Protein AF-A0A1C6D696-F1 (afdb_monomer_lite)

Structure (mmCIF, N/CA/C/O backbone):
data_AF-A0A1C6D696-F1
#
_entry.id   AF-A0A1C6D696-F1
#
loop_
_atom_site.group_PDB
_atom_site.id
_atom_site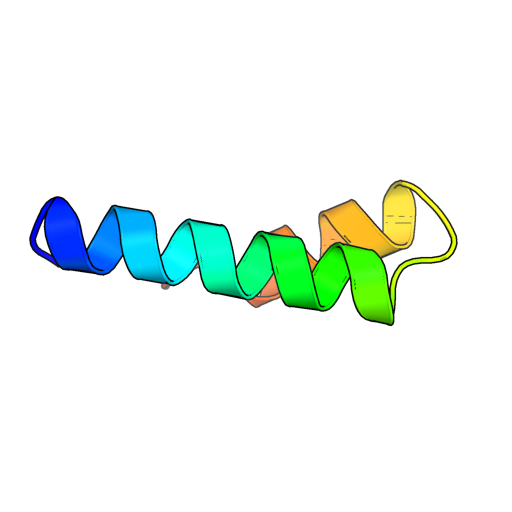.type_symbol
_atom_site.label_atom_id
_atom_site.label_alt_id
_atom_site.label_comp_id
_atom_site.label_asym_id
_atom_site.label_entity_id
_atom_site.label_seq_id
_atom_site.pdbx_PDB_ins_code
_atom_site.Cartn_x
_atom_site.Cartn_y
_atom_site.Cartn_z
_atom_site.occupancy
_atom_site.B_iso_or_equiv
_atom_site.auth_seq_id
_atom_site.auth_comp_id
_atom_site.auth_asym_id
_atom_site.auth_atom_id
_atom_site.pdbx_PDB_model_num
ATOM 1 N N . MET A 1 1 ? -11.732 0.471 12.839 1.00 74.75 1 MET A N 1
ATOM 2 C CA . MET A 1 1 ? -10.395 -0.109 13.072 1.00 74.75 1 MET A CA 1
ATOM 3 C C . MET A 1 1 ? -9.822 0.469 14.344 1.00 74.75 1 MET A C 1
ATOM 5 O O . MET A 1 1 ? -9.889 1.678 14.539 1.00 74.75 1 MET A O 1
ATOM 9 N N . THR A 1 2 ? -9.285 -0.389 15.199 1.00 88.06 2 THR A N 1
ATOM 10 C CA . THR A 1 2 ? -8.390 -0.006 16.291 1.00 88.06 2 THR A CA 1
ATOM 11 C C . THR A 1 2 ? -7.031 0.417 15.729 1.00 88.06 2 THR A C 1
ATOM 13 O O . THR A 1 2 ? -6.700 0.132 14.576 1.00 88.06 2 THR A O 1
ATOM 16 N N . THR A 1 3 ? -6.206 1.065 16.550 1.00 89.50 3 THR A N 1
ATOM 17 C CA . THR A 1 3 ? -4.841 1.453 16.165 1.00 89.50 3 THR A CA 1
ATOM 18 C C . THR A 1 3 ? -3.993 0.253 15.727 1.00 89.50 3 THR A C 1
ATOM 20 O O . THR A 1 3 ? -3.223 0.360 14.778 1.00 89.50 3 THR A O 1
ATOM 23 N N . ALA A 1 4 ? -4.163 -0.909 16.368 1.00 92.00 4 ALA A N 1
ATOM 24 C CA . ALA A 1 4 ? -3.437 -2.128 16.011 1.00 92.00 4 ALA A CA 1
ATOM 25 C C . ALA A 1 4 ? -3.844 -2.657 14.627 1.00 92.00 4 ALA A C 1
ATOM 27 O O . ALA A 1 4 ? -2.986 -2.992 13.813 1.00 92.00 4 ALA A O 1
ATOM 28 N N . GLU A 1 5 ? -5.146 -2.666 14.331 1.00 90.25 5 GLU A N 1
ATOM 29 C CA . GLU A 1 5 ? -5.661 -3.075 13.020 1.00 90.25 5 GLU A CA 1
ATOM 30 C C . GLU A 1 5 ? -5.211 -2.112 11.916 1.00 90.25 5 GLU A C 1
ATOM 32 O O . GLU A 1 5 ? -4.893 -2.554 10.815 1.00 90.25 5 GLU A O 1
ATOM 37 N N . LEU A 1 6 ? -5.127 -0.807 12.208 1.00 90.25 6 LEU A N 1
ATOM 38 C CA . LEU A 1 6 ? -4.594 0.189 11.274 1.00 90.25 6 LEU A CA 1
ATOM 39 C C . LEU A 1 6 ? -3.125 -0.031 10.956 1.00 90.25 6 LEU A C 1
ATOM 41 O O . LEU A 1 6 ? -2.759 -0.035 9.784 1.00 90.25 6 LEU A O 1
ATOM 45 N N . ASN A 1 7 ? -2.300 -0.274 11.966 1.00 91.62 7 ASN A N 1
ATOM 46 C CA . ASN A 1 7 ? -0.884 -0.536 11.738 1.00 91.62 7 ASN A CA 1
ATOM 47 C C . ASN A 1 7 ? -0.678 -1.815 10.921 1.00 91.62 7 ASN A C 1
ATOM 49 O O . ASN A 1 7 ? 0.089 -1.810 9.962 1.00 91.62 7 A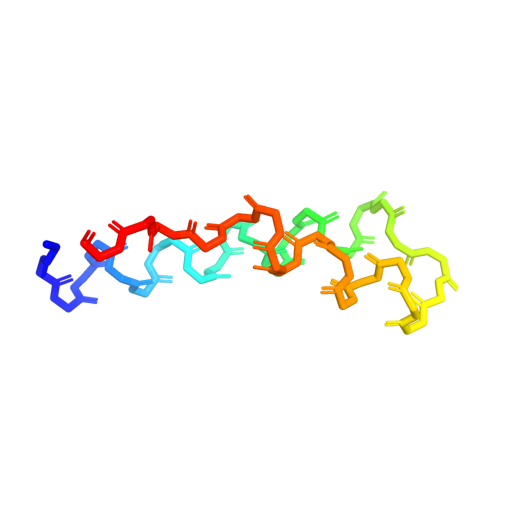SN A O 1
ATOM 53 N N . GLN A 1 8 ? -1.421 -2.882 11.231 1.00 93.00 8 GLN A N 1
ATOM 54 C CA . GLN A 1 8 ? -1.351 -4.123 10.460 1.00 93.00 8 GLN A CA 1
ATOM 55 C C . GLN A 1 8 ? -1.803 -3.926 9.009 1.00 93.00 8 GLN A C 1
ATOM 57 O O . GLN A 1 8 ? -1.231 -4.501 8.085 1.00 93.00 8 GLN A O 1
ATOM 62 N N . PHE A 1 9 ? -2.831 -3.108 8.802 1.00 92.56 9 PHE A N 1
ATOM 63 C CA . PHE A 1 9 ? -3.328 -2.785 7.477 1.00 92.56 9 PHE A CA 1
ATOM 64 C C . PHE A 1 9 ? -2.295 -2.023 6.637 1.00 92.56 9 PHE A C 1
ATOM 66 O O . PHE A 1 9 ? -2.056 -2.380 5.484 1.00 92.56 9 PHE A O 1
ATOM 73 N N . LEU A 1 10 ? -1.643 -1.017 7.226 1.00 92.75 10 LEU A N 1
ATOM 74 C CA . LEU A 1 10 ? -0.582 -0.249 6.572 1.00 92.75 10 LEU A CA 1
ATOM 75 C C . LEU A 1 10 ? 0.622 -1.132 6.214 1.00 92.75 10 LEU A C 1
ATOM 77 O O . LEU A 1 10 ? 1.131 -1.041 5.099 1.00 92.75 10 LEU A O 1
ATOM 81 N N . GLU A 1 11 ? 1.020 -2.030 7.115 1.00 95.75 11 GLU A N 1
ATOM 82 C CA . GLU A 1 11 ? 2.106 -2.991 6.887 1.00 95.75 11 GLU A CA 1
ATOM 83 C C . GLU A 1 11 ? 1.804 -3.932 5.709 1.00 95.75 11 GLU A C 1
ATOM 85 O O . GLU A 1 11 ? 2.663 -4.214 4.874 1.00 95.75 11 GLU A O 1
ATOM 90 N N . ASN A 1 12 ? 0.557 -4.394 5.593 1.00 94.88 12 ASN A N 1
ATOM 91 C CA . ASN A 1 12 ? 0.146 -5.248 4.481 1.00 94.88 12 ASN A CA 1
ATOM 92 C C . ASN A 1 12 ? 0.193 -4.503 3.137 1.00 94.88 12 ASN A C 1
ATOM 94 O O . ASN A 1 12 ? 0.595 -5.086 2.130 1.00 94.88 12 ASN A O 1
ATOM 98 N N . ILE A 1 13 ? -0.179 -3.218 3.117 1.00 94.75 13 ILE A N 1
ATOM 99 C CA . ILE A 1 13 ? -0.067 -2.375 1.919 1.00 94.75 13 ILE A CA 1
ATOM 100 C C . ILE A 1 13 ? 1.403 -2.173 1.543 1.00 94.75 13 ILE A C 1
ATOM 102 O O . ILE A 1 13 ? 1.738 -2.275 0.365 1.00 94.75 13 ILE A O 1
ATOM 106 N N . ALA A 1 14 ? 2.282 -1.929 2.518 1.00 94.81 14 ALA A N 1
ATOM 107 C CA . ALA A 1 14 ? 3.713 -1.770 2.268 1.00 94.81 14 ALA A CA 1
ATOM 108 C C . ALA A 1 14 ? 4.306 -3.016 1.593 1.00 94.81 14 ALA A C 1
ATOM 110 O O . ALA A 1 14 ? 4.909 -2.906 0.528 1.00 94.81 14 ALA A O 1
ATOM 111 N N . LYS A 1 15 ? 4.018 -4.210 2.124 1.00 96.31 15 LYS A N 1
ATOM 112 C CA . LYS A 1 15 ? 4.461 -5.484 1.527 1.00 96.31 15 LYS A CA 1
ATOM 113 C C . LYS A 1 15 ? 3.924 -5.701 0.115 1.00 96.31 15 LYS A C 1
ATOM 115 O O . LYS A 1 15 ? 4.627 -6.235 -0.738 1.00 96.31 15 LYS A O 1
ATOM 120 N N . LEU A 1 16 ? 2.681 -5.296 -0.146 1.00 94.75 16 LEU A N 1
ATOM 121 C CA . LEU A 1 16 ? 2.098 -5.382 -1.483 1.00 94.75 16 LEU A CA 1
ATOM 122 C C . LEU A 1 16 ? 2.817 -4.454 -2.469 1.00 94.75 16 LEU A C 1
ATOM 124 O O . LEU A 1 16 ? 3.099 -4.865 -3.591 1.00 94.75 16 LEU A O 1
ATOM 128 N N . ILE A 1 17 ? 3.135 -3.227 -2.052 1.00 96.00 17 ILE A N 1
ATOM 129 C CA . ILE A 1 17 ? 3.895 -2.270 -2.864 1.00 96.00 17 ILE A CA 1
ATOM 130 C C . ILE A 1 17 ? 5.284 -2.829 -3.172 1.00 96.00 17 ILE A C 1
ATOM 132 O O . ILE A 1 17 ? 5.658 -2.876 -4.337 1.00 96.00 17 ILE A O 1
ATOM 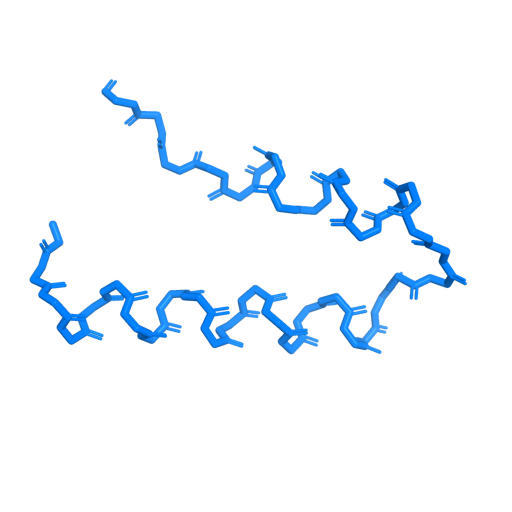136 N N . GLU A 1 18 ? 6.011 -3.313 -2.165 1.00 95.25 18 GLU A N 1
ATOM 137 C CA . GLU A 1 18 ? 7.349 -3.894 -2.347 1.00 95.25 18 GLU A CA 1
ATOM 138 C C . GLU A 1 18 ? 7.357 -5.087 -3.310 1.00 95.25 18 GLU A C 1
ATOM 140 O O . GLU A 1 18 ? 8.316 -5.278 -4.052 1.00 95.25 18 GLU A O 1
ATOM 145 N N . ALA A 1 19 ? 6.287 -5.883 -3.320 1.00 96.38 19 ALA A N 1
ATOM 146 C CA . ALA A 1 19 ? 6.188 -7.063 -4.169 1.00 96.38 19 ALA A CA 1
ATOM 147 C C . ALA A 1 19 ? 5.730 -6.773 -5.609 1.00 96.38 19 ALA A C 1
ATOM 149 O O . ALA A 1 19 ? 5.924 -7.624 -6.475 1.00 96.38 19 ALA A O 1
ATOM 150 N N . THR A 1 20 ? 5.053 -5.645 -5.862 1.00 92.81 20 THR A N 1
ATOM 151 C CA . THR A 1 20 ? 4.289 -5.454 -7.115 1.00 92.81 20 THR A CA 1
ATOM 152 C C . THR A 1 20 ? 4.440 -4.093 -7.785 1.00 92.81 20 THR A C 1
ATOM 154 O O . THR A 1 20 ? 4.024 -3.949 -8.933 1.00 92.81 20 THR A O 1
ATOM 157 N N . ALA A 1 21 ? 4.985 -3.083 -7.104 1.00 95.94 21 ALA A N 1
ATOM 158 C CA . ALA A 1 21 ? 5.148 -1.754 -7.672 1.00 95.94 21 ALA A CA 1
ATOM 159 C C . ALA A 1 21 ? 6.573 -1.547 -8.186 1.00 95.94 21 ALA A C 1
ATOM 161 O O . ALA A 1 21 ? 7.510 -1.408 -7.405 1.00 95.94 21 ALA A O 1
ATOM 162 N N . ASP A 1 22 ? 6.7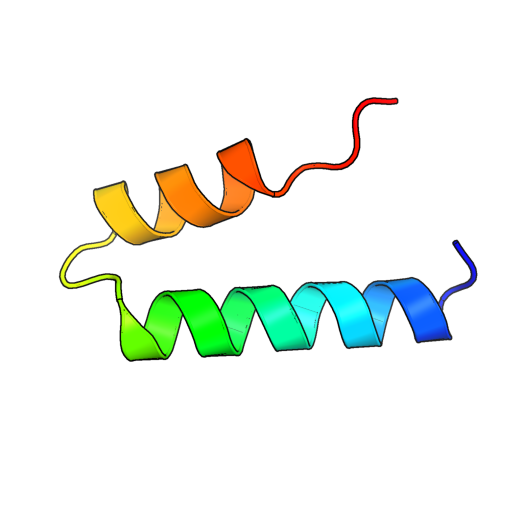08 -1.426 -9.504 1.00 94.56 22 ASP A N 1
ATOM 163 C CA . ASP A 1 22 ? 7.987 -1.108 -10.151 1.00 94.56 22 ASP A CA 1
ATOM 164 C C . ASP A 1 22 ? 8.271 0.402 -10.199 1.00 94.56 22 ASP A C 1
ATOM 166 O O . ASP A 1 22 ? 9.397 0.833 -10.454 1.00 94.56 22 ASP A O 1
ATOM 170 N N . ASP A 1 23 ? 7.249 1.230 -9.958 1.00 95.06 23 ASP A N 1
ATOM 171 C CA . ASP A 1 23 ? 7.359 2.682 -10.000 1.00 95.06 23 ASP A CA 1
ATOM 172 C C . ASP A 1 23 ? 6.478 3.386 -8.943 1.00 95.06 23 ASP A C 1
ATOM 174 O O . ASP A 1 23 ? 5.511 2.815 -8.413 1.00 95.06 23 ASP A O 1
ATOM 178 N N . PRO A 1 24 ? 6.777 4.665 -8.632 1.00 95.50 24 PRO A N 1
ATOM 179 C CA . PRO A 1 24 ? 6.003 5.434 -7.661 1.00 95.50 24 PRO A CA 1
ATOM 180 C C . PRO A 1 24 ? 4.527 5.624 -8.036 1.00 95.50 24 PRO A C 1
ATOM 182 O O . PRO A 1 24 ? 3.689 5.813 -7.151 1.00 95.50 24 PRO A O 1
ATOM 185 N N . ALA A 1 25 ? 4.178 5.595 -9.326 1.00 96.31 25 ALA A N 1
ATOM 186 C CA . ALA A 1 25 ? 2.799 5.772 -9.772 1.00 96.31 25 ALA A CA 1
ATOM 187 C C . ALA A 1 25 ? 1.950 4.530 -9.450 1.00 96.31 25 ALA A C 1
ATOM 189 O O . ALA A 1 25 ? 0.822 4.660 -8.963 1.00 96.31 25 ALA A O 1
ATOM 190 N N . THR A 1 26 ? 2.518 3.343 -9.644 1.00 95.12 26 THR A N 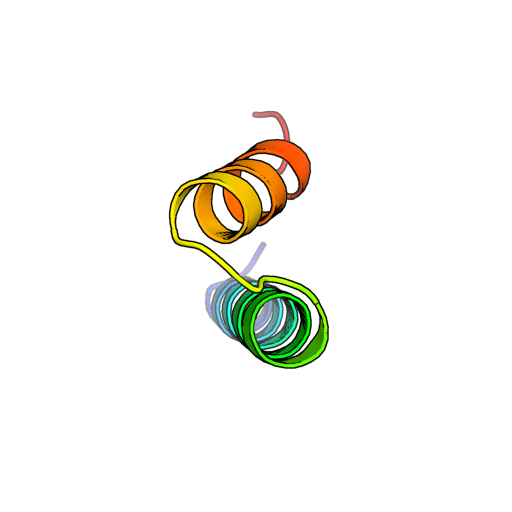1
ATOM 191 C CA . THR A 1 26 ? 1.938 2.038 -9.329 1.00 95.12 26 THR A CA 1
ATOM 192 C C . THR A 1 26 ? 1.795 1.872 -7.820 1.00 95.12 26 THR A C 1
ATOM 194 O O . THR A 1 26 ? 0.706 1.544 -7.346 1.00 95.12 26 THR A O 1
ATOM 197 N N . ALA A 1 27 ? 2.824 2.236 -7.046 1.00 94.38 27 ALA A N 1
ATOM 198 C CA . ALA A 1 27 ? 2.748 2.270 -5.585 1.00 94.38 27 ALA A CA 1
ATOM 199 C C . ALA A 1 27 ? 1.608 3.182 -5.096 1.00 94.38 27 ALA A C 1
ATOM 201 O O . ALA A 1 27 ? 0.763 2.779 -4.294 1.00 94.38 27 ALA A O 1
ATOM 202 N N . ALA A 1 28 ? 1.520 4.404 -5.634 1.00 94.81 28 ALA A N 1
ATOM 203 C CA . ALA A 1 28 ? 0.469 5.349 -5.270 1.00 94.81 28 ALA A CA 1
ATOM 204 C C . ALA A 1 28 ? -0.935 4.857 -5.655 1.00 94.81 28 ALA A C 1
ATOM 206 O O . ALA A 1 28 ? -1.903 5.158 -4.954 1.00 94.81 28 ALA A O 1
ATOM 207 N N . LYS A 1 29 ? -1.073 4.111 -6.758 1.00 95.06 29 LYS A N 1
ATOM 208 C CA . LYS A 1 29 ? -2.338 3.479 -7.144 1.00 95.06 29 LYS A CA 1
ATOM 209 C C . LYS A 1 29 ? -2.752 2.410 -6.131 1.00 95.06 29 LYS A C 1
ATOM 211 O O . LYS A 1 29 ? -3.872 2.477 -5.641 1.00 95.06 29 LYS A O 1
ATOM 216 N N . ILE A 1 30 ? -1.841 1.517 -5.740 1.00 93.19 30 ILE A N 1
ATOM 217 C CA . ILE A 1 30 ? -2.103 0.461 -4.746 1.00 93.19 30 ILE A CA 1
ATOM 218 C C . ILE A 1 30 ? -2.609 1.054 -3.425 1.00 93.19 30 ILE A C 1
ATOM 220 O O . ILE A 1 30 ? -3.610 0.587 -2.881 1.00 93.19 30 ILE A O 1
ATOM 224 N N . VAL A 1 31 ? -1.976 2.125 -2.932 1.00 92.62 31 VAL A N 1
ATOM 225 C CA . VAL A 1 31 ? -2.414 2.815 -1.704 1.00 92.62 31 VAL A CA 1
ATOM 226 C C . VAL A 1 31 ? -3.827 3.387 -1.847 1.00 92.62 31 VAL A C 1
ATOM 228 O O . VAL A 1 31 ? -4.629 3.295 -0.917 1.00 92.62 31 VAL A O 1
ATOM 231 N N . ARG A 1 32 ? -4.148 3.996 -2.996 1.00 93.38 32 ARG A N 1
ATOM 232 C CA . ARG A 1 32 ? -5.473 4.586 -3.249 1.00 93.38 32 ARG A CA 1
ATOM 233 C C . ARG A 1 32 ? -6.555 3.521 -3.381 1.00 93.38 32 ARG A C 1
ATOM 235 O O . ARG A 1 32 ? -7.620 3.700 -2.800 1.00 93.38 32 ARG A O 1
ATOM 242 N N . ASP A 1 33 ? -6.270 2.433 -4.085 1.00 91.06 33 ASP A N 1
ATOM 243 C CA . ASP A 1 33 ? -7.200 1.315 -4.275 1.00 91.06 33 ASP A CA 1
ATOM 244 C C . ASP A 1 33 ? -7.448 0.572 -2.955 1.00 91.06 33 ASP A C 1
ATOM 246 O O . ASP A 1 33 ? -8.550 0.090 -2.702 1.00 91.06 33 ASP A O 1
ATOM 250 N N . SER A 1 34 ? -6.447 0.556 -2.073 1.00 87.19 34 SER A N 1
ATOM 251 C CA . SER A 1 34 ? -6.549 -0.022 -0.734 1.00 87.19 34 SER A CA 1
ATOM 252 C C . SER A 1 34 ? -7.221 0.913 0.276 1.00 87.19 34 SER A C 1
ATOM 254 O O . SER A 1 34 ? -7.441 0.512 1.410 1.00 87.19 34 SER A O 1
ATOM 256 N N . LYS A 1 35 ? -7.573 2.165 -0.050 1.00 82.69 35 LYS A N 1
ATOM 257 C CA . LYS A 1 35 ? -8.247 3.021 0.941 1.00 82.69 35 LYS A CA 1
ATOM 258 C C . LYS A 1 35 ? -9.596 2.422 1.345 1.00 82.69 35 LYS A C 1
ATOM 260 O O . LYS A 1 35 ? -10.483 2.238 0.514 1.00 82.69 35 LYS A O 1
ATOM 265 N N . VAL A 1 36 ? -9.782 2.221 2.649 1.00 72.19 36 VAL A N 1
ATOM 266 C CA . VAL A 1 36 ? -11.103 1.941 3.220 1.00 72.19 36 VAL A CA 1
ATOM 267 C C . VAL A 1 36 ? -11.984 3.160 2.936 1.00 72.19 36 VAL A C 1
ATOM 269 O O . VAL A 1 36 ? -11.623 4.282 3.300 1.00 72.19 36 VAL A O 1
ATOM 272 N N . LYS A 1 37 ? -13.100 2.963 2.224 1.00 64.31 37 LYS A N 1
ATOM 27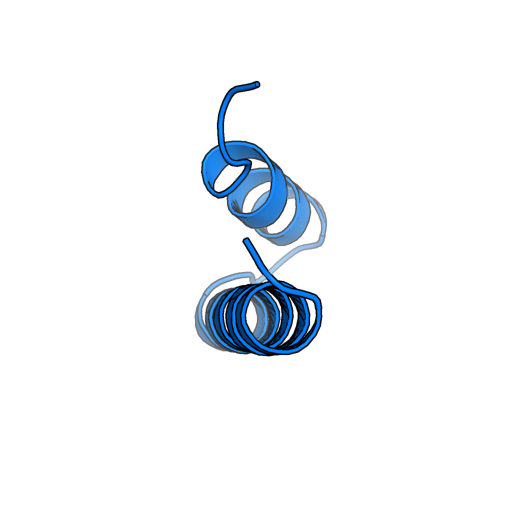3 C CA . LYS A 1 37 ? -14.087 4.030 2.019 1.00 64.31 37 LYS A CA 1
ATOM 274 C C . LYS A 1 37 ? -14.626 4.456 3.386 1.00 64.31 37 LYS A C 1
ATOM 276 O O . LYS A 1 37 ? -14.910 3.593 4.215 1.00 64.31 37 LYS A O 1
ATOM 281 N N . ALA A 1 38 ? -14.686 5.770 3.597 1.00 58.81 38 ALA A N 1
ATOM 282 C CA . ALA A 1 38 ? -15.277 6.373 4.787 1.00 58.81 38 ALA A CA 1
ATOM 283 C C . ALA A 1 38 ? -16.763 6.016 4.909 1.00 58.81 38 ALA A C 1
ATOM 285 O O . ALA A 1 38 ? -17.420 5.908 3.845 1.00 58.81 38 ALA A O 1
#

pLDDT: mean 90.49, std 8.62, range [58.81, 96.38]

Secondary structure (DSSP, 8-state):
--HHHHHHHHHHHHHHHHHH-SSHHHHHHHHHHTPPP-

Sequence (38 aa):
MTTAELNQFLENIAKLIEATADDPATAAKIVRDSKVKA

Foldseek 3Di:
DPPVVVVVLVVVLVVVCVVDPPDPVSSVVSVVVSDDDD

Radius of gyration: 10.55 Å; chains: 1; bounding box: 23×13×26 Å